Protein AF-A0A1I6GNS8-F1 (afdb_monomer_lite)

pLDDT: mean 83.58, std 14.85, range [45.38, 96.69]

Sequence (91 aa):
MLKTTEQRATASMHPLAAMWERYSRRQQFRRMARHLLREKDDTLSDLGYDRHDLEGALRLPISTDAMQYIEMQRSKHAEEARRQRRRATTG

Radius of gyration: 20.48 Å; chains: 1; bounding box: 55×46×47 Å

Organism: NCBI:txid375760

Structure (mmCIF, N/CA/C/O backbone):
data_AF-A0A1I6GNS8-F1
#
_entry.id   AF-A0A1I6GNS8-F1
#
loop_
_atom_site.group_PDB
_atom_site.id
_atom_site.type_symbol
_atom_site.label_atom_id
_atom_site.label_alt_id
_atom_site.label_comp_id
_atom_site.label_asym_id
_atom_site.label_entity_id
_atom_site.label_seq_id
_atom_site.pdbx_PDB_ins_code
_atom_site.Cartn_x
_atom_site.Cartn_y
_atom_site.Cartn_z
_atom_site.occupancy
_atom_site.B_iso_or_equiv
_atom_site.auth_seq_id
_atom_site.auth_comp_id
_atom_site.auth_asym_id
_atom_site.auth_atom_id
_atom_site.pdbx_PDB_model_num
ATOM 1 N N . MET A 1 1 ? 23.734 36.323 -31.901 1.00 48.59 1 MET A N 1
ATOM 2 C CA . MET A 1 1 ? 22.615 35.358 -31.866 1.00 48.59 1 MET A CA 1
ATOM 3 C C . MET A 1 1 ? 23.100 34.025 -32.412 1.00 48.59 1 MET A C 1
ATOM 5 O O . MET A 1 1 ? 23.224 33.907 -33.620 1.00 48.59 1 MET A O 1
ATOM 9 N N . LEU A 1 2 ? 23.423 33.047 -31.560 1.00 46.09 2 LEU A N 1
ATOM 10 C CA . LEU A 1 2 ? 23.718 31.682 -32.008 1.00 46.09 2 LEU A CA 1
ATOM 11 C C . LEU A 1 2 ? 23.199 30.655 -30.989 1.00 46.09 2 LEU A C 1
ATOM 13 O O . LEU A 1 2 ? 23.806 30.414 -29.956 1.00 46.09 2 LEU A O 1
ATOM 17 N N . LYS A 1 3 ? 22.049 30.086 -31.366 1.00 47.97 3 LYS A N 1
ATOM 18 C CA . LYS A 1 3 ? 21.633 28.684 -31.221 1.00 47.97 3 LYS A CA 1
ATOM 19 C C . LYS A 1 3 ? 21.496 28.125 -29.797 1.00 47.97 3 LYS A C 1
ATOM 21 O O . LYS A 1 3 ? 22.321 27.373 -29.297 1.00 47.97 3 LYS A O 1
ATOM 26 N N . THR A 1 4 ? 20.325 28.418 -29.234 1.00 55.62 4 THR A N 1
ATOM 27 C CA . THR A 1 4 ? 19.583 27.598 -28.268 1.00 55.62 4 THR A CA 1
ATOM 28 C C . THR A 1 4 ? 19.332 26.203 -28.844 1.00 55.62 4 THR A C 1
ATOM 30 O O . THR A 1 4 ? 18.339 25.989 -29.529 1.00 55.62 4 THR A O 1
ATOM 33 N N . THR A 1 5 ? 20.208 25.243 -28.581 1.00 59.88 5 THR A N 1
ATOM 34 C CA . THR A 1 5 ? 19.931 23.831 -28.873 1.00 59.88 5 THR A CA 1
ATOM 35 C C . THR A 1 5 ? 20.799 22.961 -27.990 1.00 59.88 5 THR A C 1
ATOM 37 O O . THR A 1 5 ? 21.813 22.521 -28.490 1.00 59.88 5 THR A O 1
ATOM 40 N N . GLU A 1 6 ? 20.410 22.723 -26.731 1.00 49.62 6 GLU A N 1
ATOM 41 C CA . GLU A 1 6 ? 20.661 21.451 -26.006 1.00 49.62 6 GLU A CA 1
ATOM 42 C C . GLU A 1 6 ? 19.597 21.190 -24.909 1.00 49.62 6 GLU A C 1
ATOM 44 O O . GLU A 1 6 ? 19.820 20.474 -23.941 1.00 49.62 6 GLU A O 1
ATOM 49 N N . GLN A 1 7 ? 18.381 21.733 -25.052 1.00 51.44 7 GLN A N 1
ATOM 50 C CA . GLN A 1 7 ? 17.232 21.338 -24.226 1.00 51.44 7 GLN A CA 1
ATOM 51 C C . GLN A 1 7 ? 16.376 20.305 -24.965 1.00 51.44 7 GLN A C 1
ATOM 53 O O . GLN A 1 7 ? 15.301 20.639 -25.458 1.00 51.44 7 GLN A O 1
ATOM 58 N N . ARG A 1 8 ? 16.837 19.049 -25.075 1.00 45.38 8 ARG A N 1
ATOM 59 C CA . ARG A 1 8 ? 15.928 17.903 -25.318 1.00 45.38 8 ARG A CA 1
ATOM 60 C C . ARG A 1 8 ? 16.544 16.515 -25.093 1.00 45.38 8 ARG A C 1
ATOM 62 O O . ARG A 1 8 ? 16.231 15.580 -25.817 1.00 45.38 8 ARG A O 1
ATOM 69 N N . ALA A 1 9 ? 17.382 16.344 -24.075 1.00 48.97 9 ALA A N 1
ATOM 70 C CA . ALA A 1 9 ? 17.947 15.034 -23.726 1.00 48.97 9 ALA A CA 1
ATOM 71 C C . ALA A 1 9 ? 17.184 14.310 -22.593 1.00 48.97 9 ALA A C 1
ATOM 73 O O . ALA A 1 9 ? 17.805 13.680 -21.745 1.00 48.97 9 ALA A O 1
ATOM 74 N N . THR A 1 10 ? 15.849 14.402 -22.522 1.00 50.22 10 THR A N 1
ATOM 75 C CA . THR A 1 10 ? 15.077 13.748 -21.434 1.00 50.22 10 THR A CA 1
ATOM 76 C C . THR A 1 10 ? 13.826 12.984 -21.875 1.00 50.22 10 THR A C 1
ATOM 78 O O . THR A 1 10 ? 13.106 12.461 -21.030 1.00 50.22 10 THR A O 1
ATOM 81 N N . ALA A 1 11 ? 13.554 12.850 -23.176 1.00 52.75 11 ALA A N 1
ATOM 82 C CA . ALA A 1 11 ? 12.308 12.243 -23.668 1.00 52.75 11 ALA A CA 1
ATOM 83 C C . ALA A 1 11 ? 12.456 10.794 -24.171 1.00 52.75 11 ALA A C 1
ATOM 85 O O . ALA A 1 11 ? 11.692 10.345 -25.020 1.00 52.75 11 ALA A O 1
ATOM 86 N N . SER A 1 12 ? 13.426 10.048 -23.651 1.00 55.19 12 SER A N 1
ATOM 87 C CA . SER A 1 12 ? 13.570 8.616 -23.923 1.00 55.19 12 SER A CA 1
ATOM 88 C C . SER A 1 12 ? 14.066 7.892 -22.674 1.00 55.19 12 SER A C 1
ATOM 90 O O . SER A 1 12 ? 15.124 7.269 -22.663 1.00 55.19 12 SER A O 1
ATOM 92 N N . MET A 1 13 ? 13.278 7.952 -21.592 1.00 58.47 13 MET A N 1
ATOM 93 C CA . MET A 1 13 ? 13.365 6.918 -20.557 1.00 58.47 13 MET A CA 1
ATOM 94 C C . MET A 1 13 ? 13.198 5.568 -21.258 1.00 58.47 13 MET A C 1
ATOM 96 O O . MET A 1 13 ? 12.125 5.244 -21.765 1.00 58.47 13 MET A O 1
ATOM 100 N N . HIS A 1 14 ? 14.302 4.828 -21.351 1.00 68.50 14 HIS A N 1
ATOM 101 C CA . HIS A 1 14 ? 14.385 3.546 -22.034 1.00 68.50 14 HIS A CA 1
ATOM 102 C C . HIS A 1 14 ? 13.217 2.654 -21.567 1.00 68.50 14 HIS A C 1
ATOM 104 O O . HIS A 1 14 ? 13.028 2.522 -20.354 1.00 68.50 14 HIS A O 1
ATOM 110 N N . PRO A 1 15 ? 12.450 2.005 -22.461 1.00 74.44 15 PRO A N 1
ATOM 111 C CA . PRO A 1 15 ? 11.338 1.128 -22.074 1.00 74.44 15 PRO A CA 1
ATOM 112 C C . PRO A 1 15 ? 11.731 0.077 -21.018 1.00 74.44 15 PRO A C 1
ATOM 11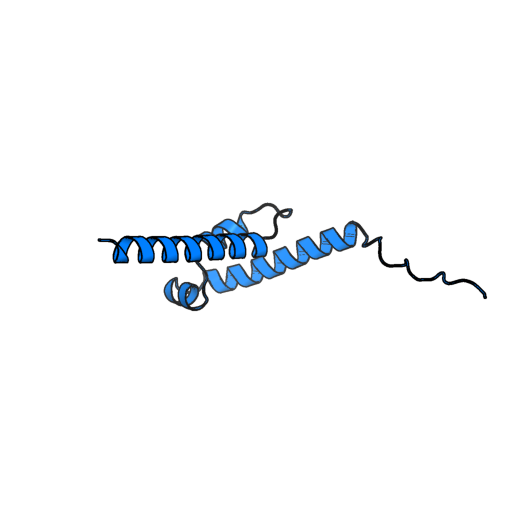4 O O . PRO A 1 15 ? 10.945 -0.269 -20.137 1.00 74.44 15 PRO A O 1
ATOM 117 N N . LEU A 1 16 ? 12.993 -0.366 -21.057 1.00 80.56 16 LEU A N 1
ATOM 118 C C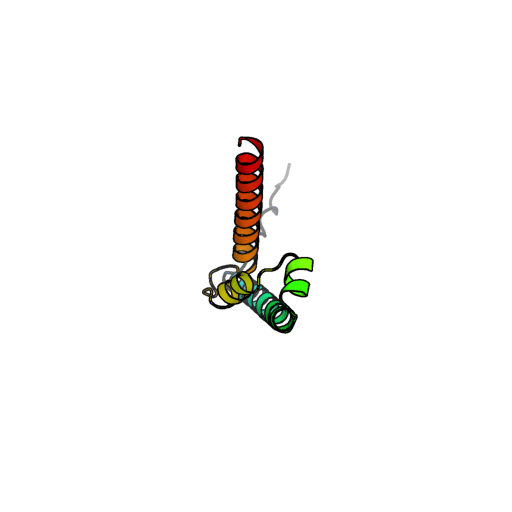A . LEU A 1 16 ? 13.598 -1.260 -20.068 1.00 80.56 16 LEU A CA 1
ATOM 119 C C . LEU A 1 16 ? 13.738 -0.622 -18.677 1.00 80.56 16 LEU A C 1
ATOM 121 O O . LEU A 1 16 ? 13.467 -1.286 -17.681 1.00 80.56 16 LEU A O 1
ATOM 125 N N . ALA A 1 17 ? 14.110 0.658 -18.594 1.00 84.38 17 ALA A N 1
ATOM 126 C CA . ALA A 1 17 ? 14.219 1.380 -17.329 1.00 84.38 17 ALA A CA 1
ATOM 127 C C . ALA A 1 17 ? 12.845 1.523 -16.658 1.00 84.38 17 ALA A C 1
ATOM 129 O O . ALA A 1 17 ? 12.712 1.229 -15.474 1.00 84.38 17 ALA A O 1
ATOM 130 N N . ALA A 1 18 ? 11.804 1.868 -17.424 1.00 83.94 18 ALA A N 1
ATOM 131 C CA . ALA A 1 18 ? 10.433 1.949 -16.914 1.00 83.94 18 ALA A CA 1
ATOM 132 C C . ALA A 1 18 ? 9.902 0.583 -16.431 1.00 83.94 18 ALA A C 1
ATOM 134 O O . ALA A 1 18 ? 9.209 0.492 -15.416 1.00 83.94 18 ALA A O 1
ATOM 135 N N . MET A 1 19 ? 10.251 -0.501 -17.130 1.00 83.50 19 MET A N 1
ATOM 136 C CA . MET A 1 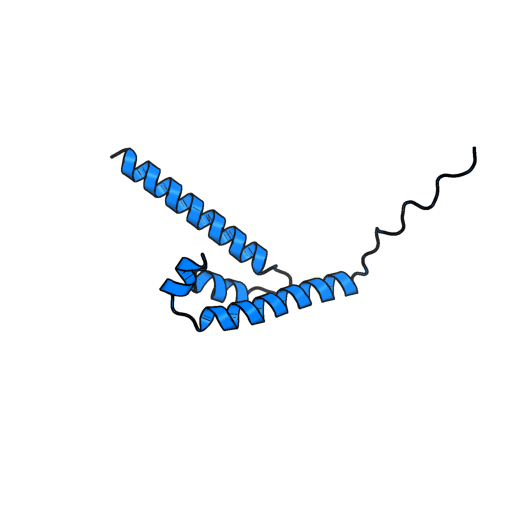19 ? 9.932 -1.866 -16.703 1.00 83.50 19 MET A CA 1
ATOM 137 C C . MET A 1 19 ? 10.647 -2.238 -15.396 1.00 83.50 19 MET A C 1
ATOM 139 O O . MET A 1 19 ? 10.010 -2.765 -14.481 1.00 83.50 19 MET A O 1
ATOM 143 N N . TRP A 1 20 ? 11.945 -1.940 -15.282 1.00 87.62 20 TRP A N 1
ATOM 144 C CA . TRP A 1 20 ? 12.727 -2.181 -14.063 1.00 87.62 20 TRP A CA 1
ATOM 145 C C . TRP A 1 20 ? 12.219 -1.375 -12.882 1.00 87.62 20 TRP A C 1
ATOM 147 O O . TRP A 1 20 ? 12.133 -1.892 -11.772 1.00 87.62 20 TRP A O 1
ATOM 157 N N . GLU A 1 21 ? 11.821 -0.134 -13.119 1.00 87.56 21 GLU A N 1
ATOM 158 C CA . GLU A 1 21 ? 11.258 0.731 -12.098 1.00 87.56 21 GLU A CA 1
ATOM 159 C C . GLU A 1 21 ? 9.917 0.187 -11.574 1.00 87.56 21 GLU A C 1
ATOM 161 O O . GLU A 1 21 ? 9.728 0.063 -10.363 1.00 87.56 21 GLU A O 1
ATOM 166 N N . ARG A 1 22 ? 9.013 -0.237 -12.473 1.00 86.94 22 ARG A N 1
ATOM 167 C CA . ARG A 1 22 ? 7.753 -0.911 -12.105 1.00 86.94 22 ARG A CA 1
ATOM 168 C C . ARG A 1 22 ? 8.004 -2.186 -11.305 1.00 86.94 22 ARG A C 1
ATOM 170 O O . ARG A 1 22 ? 7.361 -2.413 -10.281 1.00 86.94 22 ARG A O 1
ATOM 177 N N . TYR A 1 23 ? 8.962 -3.001 -11.742 1.00 87.56 23 TYR A N 1
ATOM 178 C CA . TYR A 1 23 ? 9.339 -4.215 -11.028 1.00 87.56 23 TYR A CA 1
ATOM 179 C C . TYR A 1 23 ? 9.919 -3.903 -9.643 1.00 87.56 23 TYR A C 1
ATOM 181 O O . TYR A 1 23 ? 9.515 -4.520 -8.659 1.00 87.56 23 TYR A O 1
ATOM 189 N N . SER A 1 24 ? 10.810 -2.914 -9.544 1.00 90.38 24 SER A N 1
ATOM 190 C CA . SER A 1 24 ? 11.418 -2.468 -8.288 1.00 90.38 24 SER A CA 1
ATOM 191 C C . SER A 1 24 ? 10.360 -1.991 -7.294 1.00 90.38 24 SER A C 1
ATOM 193 O O . SER A 1 24 ? 10.288 -2.529 -6.188 1.00 90.38 24 SER A O 1
ATOM 195 N N . ARG A 1 25 ? 9.457 -1.089 -7.713 1.00 89.69 25 ARG A N 1
ATOM 196 C CA . ARG A 1 25 ? 8.305 -0.651 -6.905 1.00 89.69 25 ARG A CA 1
ATOM 197 C C . ARG A 1 25 ? 7.479 -1.837 -6.421 1.00 89.69 25 ARG A C 1
ATOM 199 O O . ARG A 1 25 ? 7.151 -1.933 -5.239 1.00 89.69 25 ARG A O 1
ATOM 206 N N . ARG A 1 26 ? 7.201 -2.799 -7.306 1.00 92.88 26 ARG A N 1
ATOM 207 C CA . ARG A 1 26 ? 6.442 -3.997 -6.936 1.00 92.88 26 ARG A CA 1
ATOM 208 C C . ARG A 1 26 ? 7.176 -4.861 -5.912 1.00 92.88 26 ARG A C 1
ATOM 210 O O . ARG A 1 26 ? 6.539 -5.396 -5.007 1.00 92.88 26 ARG A O 1
ATOM 217 N N . GLN A 1 27 ? 8.493 -5.017 -6.025 1.00 93.50 27 GLN A N 1
ATOM 218 C CA . GLN A 1 27 ? 9.276 -5.780 -5.050 1.00 93.50 27 GLN A 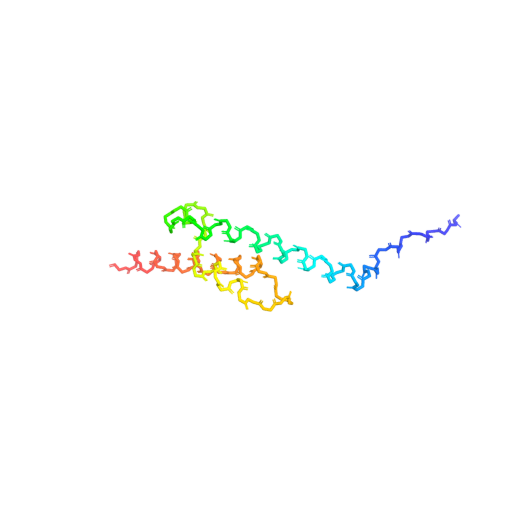CA 1
ATOM 219 C C . GLN A 1 27 ? 9.380 -5.063 -3.703 1.00 93.50 27 GLN A C 1
ATOM 221 O O . GLN A 1 27 ? 9.282 -5.720 -2.666 1.00 93.50 27 GLN A O 1
ATOM 226 N N . GLN A 1 28 ? 9.513 -3.736 -3.703 1.00 93.19 28 GLN A N 1
ATOM 227 C CA . GLN A 1 28 ? 9.463 -2.923 -2.487 1.00 93.19 28 GLN A CA 1
ATOM 228 C C . GLN A 1 28 ? 8.112 -3.084 -1.785 1.00 93.19 28 GLN A C 1
ATOM 230 O O . GLN A 1 28 ? 8.080 -3.451 -0.610 1.00 93.19 28 GLN A O 1
ATOM 235 N N . PHE A 1 29 ? 7.007 -2.956 -2.528 1.00 94.06 29 PHE A N 1
ATOM 236 C CA . PHE A 1 29 ? 5.665 -3.203 -2.004 1.00 94.06 29 PHE A CA 1
ATOM 237 C C . PHE A 1 29 ? 5.532 -4.614 -1.424 1.00 94.06 29 PHE A C 1
ATOM 239 O O . PHE A 1 29 ? 5.084 -4.782 -0.297 1.00 94.06 29 PHE A O 1
ATOM 246 N N . ARG A 1 30 ? 5.976 -5.649 -2.153 1.00 94.50 30 ARG A N 1
ATOM 247 C CA . ARG A 1 30 ? 5.910 -7.042 -1.677 1.00 94.50 30 ARG A CA 1
ATOM 248 C C . ARG A 1 30 ? 6.680 -7.256 -0.381 1.00 94.50 30 ARG A C 1
ATOM 250 O O . ARG A 1 30 ? 6.235 -8.039 0.452 1.00 94.50 30 ARG A O 1
ATOM 257 N N . ARG A 1 31 ? 7.846 -6.627 -0.224 1.00 95.56 31 ARG A N 1
ATOM 258 C CA . ARG A 1 31 ? 8.622 -6.703 1.020 1.00 95.56 31 ARG A CA 1
ATOM 259 C C . ARG A 1 31 ? 7.857 -6.034 2.155 1.00 95.56 31 ARG A C 1
ATOM 261 O O . ARG A 1 31 ? 7.605 -6.689 3.158 1.00 95.56 31 ARG A O 1
ATOM 268 N N . MET A 1 32 ? 7.417 -4.795 1.952 1.00 95.44 32 MET A N 1
ATOM 269 C CA . MET A 1 32 ? 6.634 -4.039 2.931 1.00 95.44 32 MET A CA 1
ATOM 270 C C . MET A 1 32 ? 5.367 -4.793 3.358 1.00 95.44 32 MET A C 1
ATOM 272 O O . MET A 1 32 ? 5.183 -5.057 4.541 1.00 95.44 32 MET A O 1
ATOM 276 N N . ALA A 1 33 ? 4.538 -5.221 2.404 1.00 94.56 33 ALA A N 1
ATOM 277 C CA . ALA A 1 33 ? 3.291 -5.930 2.672 1.00 94.56 33 ALA A CA 1
ATOM 278 C C . ALA A 1 33 ? 3.520 -7.245 3.429 1.00 94.56 33 ALA A C 1
ATOM 280 O O . ALA A 1 33 ? 2.758 -7.570 4.327 1.00 94.56 33 ALA A O 1
ATOM 281 N N . ARG A 1 34 ? 4.594 -7.992 3.136 1.00 95.12 34 ARG A N 1
ATOM 282 C CA . ARG A 1 34 ? 4.931 -9.208 3.899 1.00 95.12 34 ARG A CA 1
ATOM 283 C C . ARG A 1 34 ? 5.293 -8.927 5.352 1.00 95.12 34 ARG A C 1
ATOM 285 O O . ARG A 1 34 ? 5.018 -9.776 6.192 1.00 95.12 34 ARG A O 1
ATOM 292 N N . HIS A 1 35 ? 5.946 -7.800 5.632 1.00 95.69 35 HIS A N 1
ATOM 293 C CA . HIS A 1 35 ? 6.224 -7.394 7.006 1.00 95.69 35 HIS A CA 1
ATOM 294 C C . HIS A 1 35 ? 4.931 -6.980 7.707 1.00 95.69 35 HIS A C 1
ATOM 296 O O . HIS A 1 35 ? 4.632 -7.518 8.763 1.00 95.69 35 HIS A O 1
ATOM 302 N N . LEU A 1 36 ? 4.124 -6.134 7.064 1.00 95.06 36 LEU A N 1
ATOM 303 C CA . LEU A 1 36 ? 2.846 -5.672 7.606 1.00 95.06 36 LEU A CA 1
ATOM 304 C C . LEU A 1 36 ? 1.873 -6.826 7.884 1.00 95.06 36 LEU A C 1
ATOM 306 O O . LEU A 1 36 ? 1.304 -6.897 8.961 1.00 95.06 36 LEU A O 1
ATOM 310 N N . LEU A 1 37 ? 1.727 -7.788 6.970 1.00 95.62 37 LEU A N 1
ATOM 311 C CA . LEU A 1 37 ? 0.783 -8.905 7.127 1.00 95.62 37 LEU A CA 1
ATOM 312 C C . LEU A 1 37 ? 1.107 -9.858 8.291 1.00 95.62 37 LEU A C 1
ATOM 314 O O . LEU A 1 37 ? 0.281 -10.717 8.610 1.00 95.62 37 LEU A O 1
ATOM 318 N N . ARG A 1 38 ? 2.284 -9.736 8.917 1.00 96.00 38 ARG A N 1
ATOM 319 C CA . ARG A 1 38 ? 2.623 -10.456 10.156 1.00 96.00 38 ARG A CA 1
ATOM 320 C C . ARG A 1 38 ? 2.062 -9.781 11.401 1.00 96.00 38 ARG A C 1
ATOM 322 O O . ARG A 1 38 ? 1.900 -10.452 12.415 1.00 96.00 38 ARG A O 1
ATOM 329 N N . GLU A 1 39 ? 1.793 -8.487 11.318 1.00 96.69 39 GLU A N 1
ATOM 330 C CA . GLU A 1 39 ? 1.214 -7.722 12.410 1.00 96.69 39 GLU A CA 1
ATOM 331 C C . GLU A 1 39 ? -0.275 -8.046 12.570 1.00 96.69 39 GLU A C 1
ATOM 333 O O . GLU A 1 39 ? -0.912 -8.633 11.687 1.00 96.69 39 GLU A O 1
ATOM 338 N N . LYS A 1 40 ? -0.828 -7.678 13.728 1.00 95.44 40 LYS A N 1
ATOM 339 C CA . LYS A 1 40 ? -2.262 -7.798 14.016 1.00 95.44 40 LYS A CA 1
ATOM 340 C C . LYS A 1 40 ? -3.055 -6.716 13.286 1.00 95.44 40 LYS A C 1
ATOM 342 O O . LYS A 1 40 ? -2.516 -5.667 12.943 1.00 95.44 40 LYS A O 1
ATOM 347 N N . ASP A 1 41 ? -4.349 -6.956 13.109 1.00 93.62 41 ASP A N 1
ATOM 348 C CA . ASP A 1 41 ? -5.231 -6.037 12.380 1.00 93.62 41 ASP A CA 1
ATOM 349 C C . ASP A 1 41 ? -5.372 -4.674 13.071 1.00 93.62 41 ASP A C 1
ATOM 351 O O . ASP A 1 41 ? -5.426 -3.656 12.385 1.00 93.62 41 ASP A O 1
ATOM 355 N N . ASP A 1 42 ? -5.315 -4.632 14.405 1.00 95.12 42 ASP A N 1
ATOM 356 C CA . ASP A 1 42 ? -5.286 -3.376 15.168 1.00 95.12 42 ASP A CA 1
ATOM 357 C C . ASP A 1 42 ? -4.038 -2.551 14.817 1.00 95.12 42 ASP A C 1
ATOM 359 O O . ASP A 1 42 ? -4.130 -1.378 14.467 1.00 95.12 42 ASP A O 1
ATOM 363 N N . THR A 1 43 ? -2.865 -3.194 14.797 1.00 95.06 43 THR A N 1
ATOM 364 C CA . THR A 1 43 ? -1.594 -2.555 14.424 1.00 95.06 43 THR A CA 1
ATOM 365 C C . THR A 1 43 ? -1.597 -2.090 12.968 1.00 95.06 43 THR A C 1
ATOM 367 O O . THR A 1 43 ? -1.081 -1.020 12.655 1.00 95.06 43 THR A O 1
ATOM 370 N N . LEU A 1 44 ? -2.186 -2.872 12.059 1.00 93.94 44 LEU A N 1
ATOM 371 C CA . LEU A 1 44 ? -2.371 -2.454 10.668 1.00 93.94 44 LEU A CA 1
ATOM 372 C C . LEU A 1 44 ? -3.269 -1.217 10.574 1.00 93.94 44 LEU A C 1
ATOM 374 O O . LEU A 1 44 ? -2.915 -0.264 9.876 1.00 93.94 44 LEU A O 1
ATOM 378 N N . SER A 1 45 ? -4.379 -1.214 11.310 1.00 91.50 45 SER A N 1
ATOM 379 C CA . SER A 1 45 ? -5.349 -0.117 11.331 1.00 91.50 45 SER A CA 1
ATOM 380 C C . SER A 1 45 ? -4.739 1.172 11.878 1.00 91.50 45 SER A C 1
ATOM 382 O O . SER A 1 45 ? -4.940 2.230 11.282 1.00 91.50 45 SER A O 1
ATOM 384 N N . ASP A 1 46 ? -3.918 1.087 12.929 1.00 93.25 46 ASP A N 1
ATOM 385 C CA . ASP A 1 46 ? -3.164 2.226 13.474 1.00 93.25 46 ASP A CA 1
ATOM 386 C C . ASP A 1 46 ? -2.209 2.837 12.433 1.00 93.25 46 ASP A C 1
ATOM 388 O O . ASP A 1 46 ? -2.024 4.053 12.368 1.00 93.25 46 ASP A O 1
ATOM 392 N N . LEU A 1 47 ? -1.636 2.001 11.562 1.00 90.75 47 LEU A N 1
ATOM 393 C CA . LEU A 1 47 ? -0.798 2.420 10.433 1.00 90.75 47 LEU A CA 1
ATOM 394 C C . LEU A 1 47 ? -1.616 2.854 9.198 1.00 90.75 47 LEU A C 1
ATOM 396 O O . LEU A 1 47 ? -1.048 3.201 8.154 1.00 90.75 47 LEU A O 1
ATOM 400 N N . GLY A 1 48 ? -2.946 2.831 9.290 1.00 90.19 48 GLY A N 1
ATOM 401 C CA . GLY A 1 48 ? -3.866 3.165 8.206 1.00 90.19 48 GLY A CA 1
ATOM 402 C C . GLY A 1 48 ? -3.874 2.138 7.072 1.00 90.19 48 GLY A C 1
ATOM 403 O O . GLY A 1 48 ? -4.074 2.507 5.909 1.00 90.19 48 GLY A O 1
ATOM 404 N N . TYR A 1 49 ? -3.576 0.874 7.363 1.00 92.06 49 TYR A N 1
ATOM 405 C CA . TYR A 1 49 ? -3.673 -0.234 6.418 1.00 92.06 49 TYR A CA 1
ATOM 406 C C . TYR A 1 49 ? -4.805 -1.177 6.802 1.00 92.06 49 TYR A C 1
ATOM 408 O O . TYR A 1 49 ? -4.999 -1.494 7.969 1.00 92.06 49 TYR A O 1
ATOM 416 N N . ASP A 1 50 ? -5.491 -1.684 5.786 1.00 93.12 50 ASP A N 1
ATOM 417 C CA . ASP A 1 50 ? -6.408 -2.805 5.916 1.00 93.12 50 ASP A CA 1
ATOM 418 C C . ASP A 1 50 ? -5.737 -4.086 5.383 1.00 93.12 50 ASP A C 1
ATOM 420 O O . ASP A 1 50 ? -5.013 -4.064 4.376 1.00 93.12 50 ASP A O 1
ATOM 424 N N . ARG A 1 51 ? -5.944 -5.218 6.069 1.00 95.00 51 ARG A N 1
ATOM 425 C CA . ARG A 1 51 ? -5.342 -6.502 5.670 1.00 95.00 51 ARG A CA 1
ATOM 426 C C . ARG A 1 51 ? -5.829 -6.937 4.290 1.00 95.00 51 ARG A C 1
ATOM 428 O O . ARG A 1 51 ? -5.028 -7.411 3.484 1.00 95.00 51 ARG A O 1
ATOM 435 N N . HIS A 1 52 ? -7.121 -6.792 4.018 1.00 94.06 52 HIS A N 1
ATOM 436 C CA . HIS A 1 52 ? -7.735 -7.238 2.770 1.00 94.06 52 HIS A CA 1
ATOM 437 C C . HIS A 1 52 ? -7.244 -6.381 1.602 1.00 94.06 52 HIS A C 1
ATOM 439 O O . HIS A 1 52 ? -6.960 -6.914 0.527 1.00 94.06 52 HIS A O 1
ATOM 445 N N . ASP A 1 53 ? -7.039 -5.084 1.826 1.00 94.44 53 ASP A N 1
ATOM 446 C CA . ASP A 1 53 ? -6.416 -4.193 0.849 1.00 94.44 53 ASP A CA 1
ATOM 447 C C . ASP A 1 53 ? -4.979 -4.606 0.517 1.00 94.44 53 ASP A C 1
ATOM 449 O O . ASP A 1 53 ? -4.614 -4.685 -0.661 1.00 94.44 53 ASP A O 1
ATOM 453 N N . LEU A 1 54 ? -4.162 -4.918 1.530 1.00 94.38 54 LEU A N 1
ATOM 454 C CA . LEU A 1 54 ? -2.786 -5.391 1.339 1.00 94.38 54 LEU A CA 1
ATOM 455 C C . LEU A 1 54 ? -2.738 -6.723 0.575 1.00 94.38 54 LEU A C 1
ATOM 457 O O . LEU A 1 54 ? -1.942 -6.882 -0.356 1.00 94.38 54 LEU A O 1
ATOM 461 N N . GLU A 1 55 ? -3.596 -7.677 0.932 1.00 95.38 55 GLU A N 1
ATOM 462 C CA . GLU A 1 55 ? -3.705 -8.962 0.237 1.00 95.38 55 GLU A CA 1
ATOM 463 C C . GLU A 1 55 ? -4.216 -8.803 -1.200 1.00 95.38 55 GLU A C 1
ATOM 465 O O . GLU A 1 55 ? -3.681 -9.428 -2.122 1.00 95.38 55 GLU A O 1
ATOM 470 N N . GLY A 1 56 ? -5.203 -7.931 -1.416 1.00 93.38 56 GLY A N 1
ATOM 471 C CA . GLY A 1 56 ? -5.720 -7.583 -2.737 1.00 93.38 56 GLY A CA 1
ATOM 472 C C . GLY A 1 56 ? -4.635 -6.972 -3.621 1.00 93.38 56 GLY A C 1
ATOM 473 O O . GLY A 1 56 ? -4.415 -7.425 -4.746 1.00 93.38 56 GLY A O 1
ATOM 474 N N . ALA A 1 57 ? -3.870 -6.025 -3.079 1.00 94.50 57 ALA A N 1
ATOM 475 C CA . ALA A 1 57 ? -2.758 -5.382 -3.767 1.00 94.50 57 ALA A CA 1
ATOM 476 C C . ALA A 1 57 ? -1.638 -6.371 -4.149 1.00 94.50 57 ALA A C 1
ATOM 478 O O . ALA A 1 57 ? -1.017 -6.249 -5.210 1.00 94.50 57 ALA A O 1
ATOM 479 N N . LEU A 1 58 ? -1.392 -7.402 -3.331 1.00 93.94 58 LEU A N 1
ATOM 480 C CA . LEU A 1 58 ? -0.415 -8.451 -3.644 1.00 93.94 58 LEU A CA 1
ATOM 481 C C . LEU A 1 58 ? -0.825 -9.325 -4.834 1.00 93.94 58 LEU A C 1
ATOM 483 O O . LEU A 1 58 ? 0.065 -9.816 -5.538 1.00 93.94 58 LEU A O 1
ATOM 487 N N . ARG A 1 59 ? -2.130 -9.487 -5.081 1.00 93.12 59 ARG A N 1
ATOM 488 C CA . ARG A 1 59 ? -2.689 -10.302 -6.176 1.00 93.12 59 ARG A CA 1
ATOM 489 C C . ARG A 1 59 ? -2.751 -9.569 -7.519 1.00 93.12 59 ARG A C 1
ATOM 491 O O . ARG A 1 59 ? -3.015 -10.201 -8.537 1.00 93.12 59 ARG A O 1
ATOM 498 N N . LEU A 1 60 ? -2.477 -8.265 -7.551 1.00 90.12 60 LEU A N 1
ATOM 499 C CA . LEU A 1 60 ? -2.554 -7.472 -8.778 1.00 90.12 60 LEU A CA 1
ATOM 500 C C . LEU A 1 60 ? -1.529 -7.911 -9.842 1.00 90.12 60 LEU A C 1
ATOM 502 O O . LEU A 1 60 ? -0.426 -8.342 -9.498 1.00 90.12 60 LEU A O 1
ATOM 506 N N . PRO A 1 61 ? -1.800 -7.722 -11.141 1.00 87.56 61 PRO A N 1
ATOM 507 C CA . PRO A 1 61 ? -0.790 -7.880 -12.189 1.00 87.56 61 PRO A CA 1
ATOM 508 C C . PRO A 1 61 ? 0.416 -6.946 -11.981 1.00 87.56 61 PRO A C 1
ATOM 510 O O . PRO A 1 61 ? 0.292 -5.896 -11.356 1.00 87.56 61 PRO A O 1
ATOM 513 N N . ILE A 1 62 ? 1.594 -7.290 -12.520 1.00 80.38 62 ILE A N 1
ATOM 514 C CA . ILE A 1 62 ? 2.810 -6.441 -12.435 1.00 80.38 62 ILE A CA 1
ATOM 515 C C .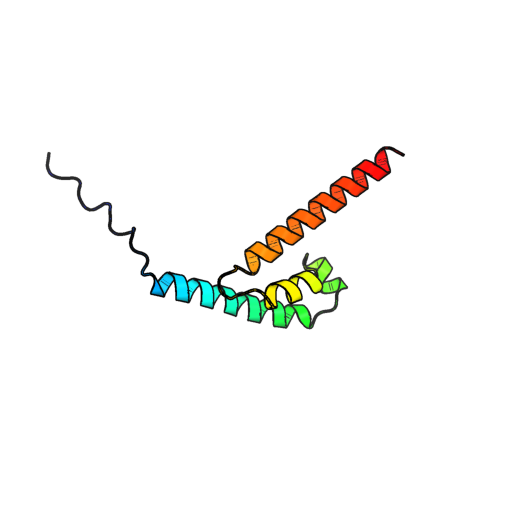 ILE A 1 62 ? 2.599 -5.070 -13.101 1.00 80.38 62 ILE A C 1
ATOM 517 O O . ILE A 1 62 ? 3.233 -4.090 -12.715 1.00 80.38 62 ILE A O 1
ATOM 521 N N . SER A 1 63 ? 1.705 -4.993 -14.088 1.00 81.56 63 SER A N 1
ATOM 522 C CA . SER A 1 63 ? 1.351 -3.752 -14.779 1.00 81.56 63 SER A CA 1
ATOM 523 C C . SER A 1 63 ? 0.599 -2.753 -13.901 1.00 81.56 63 SER A C 1
ATOM 525 O O . SER A 1 63 ? 0.565 -1.573 -14.241 1.00 81.56 63 SER A O 1
ATOM 527 N N . THR A 1 64 ? -0.001 -3.207 -12.800 1.00 85.50 64 THR A N 1
ATOM 528 C CA . THR A 1 64 ? -0.768 -2.363 -11.885 1.00 85.50 64 THR A CA 1
ATOM 529 C C . THR A 1 64 ? 0.103 -1.968 -10.701 1.00 85.50 64 THR A C 1
ATOM 531 O O . THR A 1 64 ? 0.707 -2.821 -10.043 1.00 85.50 64 THR A O 1
ATOM 534 N N . ASP A 1 65 ? 0.161 -0.667 -10.420 1.00 87.50 65 ASP A N 1
ATOM 535 C CA . ASP A 1 65 ? 0.869 -0.162 -9.252 1.00 87.50 65 ASP A CA 1
ATOM 536 C C . ASP A 1 65 ? 0.074 -0.490 -7.980 1.00 87.50 65 ASP A C 1
ATOM 538 O O . ASP A 1 65 ? -1.052 -0.030 -7.778 1.00 87.50 65 ASP A O 1
ATOM 542 N N . ALA A 1 66 ? 0.668 -1.324 -7.128 1.00 89.94 66 ALA A N 1
ATOM 543 C CA . ALA A 1 66 ? 0.058 -1.754 -5.881 1.00 89.94 66 ALA A CA 1
ATOM 544 C C . ALA A 1 66 ? -0.119 -0.594 -4.889 1.00 89.94 66 ALA A C 1
ATOM 546 O O . ALA A 1 66 ? -1.092 -0.595 -4.142 1.00 89.94 66 ALA A O 1
ATOM 547 N N . MET A 1 67 ? 0.760 0.415 -4.909 1.00 88.94 67 MET A N 1
ATOM 548 C CA . MET A 1 67 ? 0.621 1.588 -4.042 1.00 88.94 67 MET A CA 1
ATOM 549 C C . MET A 1 67 ? -0.560 2.455 -4.470 1.00 88.94 67 MET A C 1
ATOM 551 O O . MET A 1 67 ? -1.370 2.826 -3.625 1.00 88.94 67 MET A O 1
ATOM 555 N N . GLN A 1 68 ? -0.732 2.683 -5.777 1.00 90.44 68 GLN A N 1
ATOM 556 C CA . GLN A 1 68 ? -1.900 3.415 -6.286 1.00 90.44 68 GLN A CA 1
ATOM 557 C C . GLN A 1 68 ? -3.214 2.704 -5.942 1.00 90.44 68 GLN A C 1
ATOM 559 O O . GLN A 1 68 ? -4.211 3.350 -5.623 1.00 90.44 68 GLN A O 1
ATOM 564 N N . TYR A 1 69 ? -3.225 1.368 -5.972 1.00 91.62 69 TYR A N 1
ATOM 565 C CA . TYR A 1 69 ? -4.387 0.601 -5.529 1.00 91.62 69 TYR A CA 1
ATOM 566 C C . TYR A 1 69 ? -4.709 0.856 -4.049 1.00 91.62 69 TYR A C 1
ATOM 568 O O . TYR A 1 69 ? -5.863 1.133 -3.727 1.00 91.62 69 TYR A O 1
ATOM 576 N N . ILE A 1 70 ? -3.709 0.816 -3.162 1.00 92.25 70 ILE A N 1
ATOM 577 C CA . ILE A 1 70 ? -3.903 1.094 -1.729 1.00 92.25 70 ILE A CA 1
ATOM 578 C C . ILE A 1 70 ? -4.420 2.521 -1.506 1.00 92.25 70 ILE A C 1
ATOM 580 O O . ILE A 1 70 ? -5.354 2.732 -0.737 1.00 92.25 70 ILE A O 1
ATOM 584 N N . GLU A 1 71 ? -3.860 3.509 -2.201 1.00 90.94 71 GLU A N 1
ATOM 585 C CA . GLU A 1 71 ? -4.306 4.905 -2.115 1.00 90.94 71 GLU A CA 1
ATOM 586 C C . GLU A 1 71 ? -5.761 5.082 -2.567 1.00 90.94 71 GLU A C 1
ATOM 588 O O . GLU A 1 71 ? -6.539 5.806 -1.933 1.00 90.94 71 GLU A O 1
ATOM 593 N N . MET A 1 72 ? -6.160 4.380 -3.630 1.00 91.69 72 MET A N 1
ATOM 594 C CA . MET A 1 72 ? -7.545 4.361 -4.087 1.00 91.69 72 MET A CA 1
ATOM 595 C C . MET A 1 72 ? -8.480 3.787 -3.014 1.00 91.69 72 MET A C 1
ATOM 597 O O . MET A 1 72 ? -9.534 4.375 -2.764 1.00 91.69 72 MET A O 1
ATOM 601 N N . GLN A 1 73 ? -8.122 2.670 -2.375 1.00 90.94 73 GLN A N 1
ATOM 602 C CA . GLN A 1 73 ? -8.968 2.066 -1.338 1.00 90.94 73 GLN A CA 1
ATOM 603 C C . GLN A 1 73 ? -9.062 2.951 -0.093 1.00 90.94 73 GLN A C 1
ATOM 605 O O . GLN A 1 73 ? -10.163 3.240 0.373 1.00 90.94 73 GLN A O 1
ATOM 610 N N . ARG A 1 74 ? -7.943 3.535 0.352 1.00 88.06 74 ARG A N 1
ATOM 611 C CA . ARG A 1 74 ? -7.933 4.543 1.428 1.00 88.06 74 ARG A CA 1
ATOM 612 C C . ARG A 1 74 ? -8.882 5.706 1.142 1.00 88.06 74 ARG A C 1
ATOM 614 O O . ARG A 1 74 ? -9.627 6.136 2.021 1.00 88.06 74 ARG A O 1
ATOM 621 N N . SER A 1 75 ? -8.884 6.196 -0.096 1.00 88.50 75 SER A N 1
ATOM 622 C CA . SER A 1 75 ? -9.768 7.286 -0.516 1.00 88.50 75 SER A CA 1
ATOM 623 C C . SER A 1 75 ? -11.244 6.884 -0.461 1.00 88.50 75 SER A C 1
ATOM 625 O O . SER A 1 75 ? -12.077 7.671 -0.009 1.00 88.50 75 SER A O 1
ATOM 627 N N . LYS A 1 76 ? -11.574 5.651 -0.871 1.00 89.25 76 LYS A N 1
ATOM 628 C CA . LYS A 1 76 ? -12.938 5.108 -0.784 1.00 89.25 76 LYS A CA 1
ATOM 629 C C . LYS A 1 76 ? -13.402 4.971 0.662 1.00 89.25 76 LYS A C 1
ATOM 631 O O . LYS A 1 76 ? -14.468 5.483 0.988 1.00 89.25 76 LYS A O 1
ATOM 636 N N . HIS A 1 77 ? -12.587 4.385 1.536 1.00 86.81 77 HIS A N 1
ATOM 637 C CA . HIS A 1 77 ? -12.928 4.235 2.952 1.00 86.81 77 HIS A CA 1
ATOM 638 C C . HIS A 1 77 ? -13.115 5.585 3.653 1.00 86.81 77 HIS A C 1
ATOM 640 O O . HIS A 1 77 ? -14.065 5.770 4.416 1.00 86.81 77 HIS A O 1
ATOM 646 N N . ALA A 1 78 ? -12.264 6.571 3.351 1.00 87.19 78 ALA A N 1
ATOM 647 C CA . ALA A 1 78 ? -12.423 7.924 3.880 1.00 87.19 78 ALA A CA 1
ATOM 648 C C . ALA A 1 78 ? -13.746 8.569 3.429 1.00 87.19 78 ALA A C 1
ATOM 650 O O . ALA A 1 78 ? -14.419 9.240 4.216 1.00 87.19 78 ALA A O 1
ATOM 651 N N . GLU A 1 79 ? -14.135 8.365 2.172 1.00 88.50 79 GLU A N 1
ATOM 652 C CA . GLU A 1 79 ? -15.391 8.875 1.626 1.00 88.50 79 GLU A CA 1
ATOM 653 C C . GLU A 1 79 ? -16.615 8.165 2.224 1.00 88.50 79 GLU A C 1
ATOM 655 O O . GLU A 1 79 ? -17.594 8.815 2.597 1.00 88.50 79 GLU A O 1
ATOM 660 N N . GLU A 1 80 ? -16.555 6.847 2.398 1.00 87.38 80 GLU A N 1
ATOM 661 C CA . GLU A 1 80 ? -17.596 6.063 3.066 1.00 87.38 80 GLU A CA 1
ATOM 662 C C . GLU A 1 80 ? -17.801 6.511 4.515 1.00 87.38 80 GLU A C 1
ATOM 664 O O . GLU A 1 80 ? -18.937 6.767 4.921 1.00 87.38 80 GLU A O 1
ATOM 669 N N . ALA A 1 81 ? -16.720 6.718 5.270 1.00 85.88 81 ALA A N 1
ATOM 670 C CA . ALA A 1 81 ? -16.790 7.223 6.638 1.00 85.88 81 ALA A CA 1
ATOM 671 C C . ALA A 1 81 ? -17.450 8.614 6.707 1.00 85.88 81 ALA A C 1
ATOM 673 O O . ALA A 1 81 ? -18.282 8.880 7.580 1.00 85.88 81 ALA A O 1
ATOM 674 N N . ARG A 1 82 ? -17.139 9.511 5.758 1.00 87.50 82 ARG A N 1
ATOM 675 C CA . ARG A 1 82 ? -17.797 10.829 5.654 1.00 87.50 82 ARG A CA 1
ATOM 676 C C . ARG A 1 82 ? -19.287 10.698 5.357 1.00 87.50 82 ARG A C 1
ATOM 678 O O . ARG A 1 82 ? -20.093 11.401 5.967 1.00 87.50 82 ARG A O 1
ATOM 685 N N . ARG A 1 83 ? -19.667 9.803 4.441 1.00 87.94 83 ARG A N 1
ATOM 686 C CA . ARG A 1 83 ? -21.074 9.542 4.098 1.00 87.94 83 ARG A CA 1
ATOM 687 C C . ARG A 1 83 ? -21.854 8.999 5.292 1.00 87.94 83 ARG A C 1
ATOM 689 O O . ARG A 1 83 ? -22.967 9.460 5.530 1.00 87.94 83 ARG A O 1
ATOM 696 N N . GLN A 1 84 ? -21.274 8.075 6.056 1.00 86.12 84 GLN A N 1
ATOM 697 C CA . GLN A 1 84 ? -21.900 7.523 7.260 1.00 86.12 84 GLN A CA 1
ATOM 698 C C . GLN A 1 84 ? -22.133 8.600 8.324 1.00 86.12 84 GLN A C 1
ATOM 700 O O . GLN A 1 84 ? -23.243 8.707 8.839 1.00 86.12 84 GLN A O 1
ATOM 705 N N . ARG A 1 85 ? -21.140 9.465 8.579 1.00 85.94 85 ARG A N 1
ATOM 706 C CA . ARG A 1 85 ? -21.297 10.602 9.503 1.00 85.94 85 ARG A CA 1
ATOM 707 C C . ARG A 1 85 ? -22.432 11.527 9.077 1.00 85.94 85 ARG A C 1
ATOM 709 O O . ARG A 1 85 ? -23.294 11.838 9.887 1.00 85.94 85 ARG A O 1
ATOM 716 N N . ARG A 1 86 ? -22.484 11.906 7.795 1.00 87.38 86 ARG A N 1
ATOM 717 C CA . ARG A 1 86 ? -23.570 12.746 7.259 1.00 87.38 86 ARG A CA 1
ATOM 718 C C . ARG A 1 86 ? -24.944 12.114 7.482 1.00 87.38 86 ARG A C 1
ATOM 720 O O . ARG A 1 86 ? -25.839 12.796 7.959 1.00 87.38 86 ARG A O 1
ATOM 727 N N . ARG A 1 87 ? -25.090 10.811 7.207 1.00 84.31 87 ARG A N 1
ATOM 728 C CA . ARG A 1 87 ? -26.342 10.071 7.444 1.00 84.31 87 ARG A CA 1
ATOM 729 C C . ARG A 1 87 ? -26.743 10.054 8.921 1.00 84.31 87 ARG A C 1
ATOM 731 O O . ARG A 1 87 ? -27.905 10.283 9.217 1.00 84.31 87 ARG A O 1
ATOM 738 N N . ALA A 1 88 ? -25.789 9.847 9.827 1.00 79.44 88 ALA A N 1
ATOM 739 C CA . ALA A 1 88 ? -26.037 9.831 11.269 1.00 79.44 88 ALA A CA 1
ATOM 740 C C . ALA A 1 88 ? -26.380 11.211 11.861 1.00 79.44 88 ALA A C 1
ATOM 742 O O . ALA A 1 88 ? -26.901 11.276 12.962 1.00 79.44 88 ALA A O 1
ATOM 743 N N . THR A 1 89 ? -26.087 12.308 11.152 1.00 73.50 89 THR A N 1
ATOM 744 C CA . THR A 1 89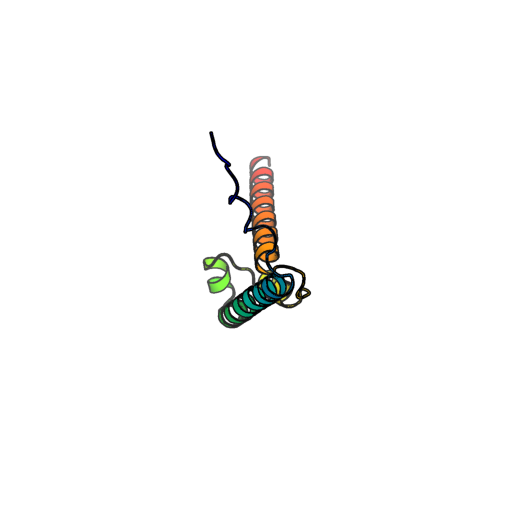 ? -26.389 13.674 11.626 1.00 73.50 89 THR A CA 1
ATOM 745 C C . THR A 1 89 ? -27.738 14.192 11.105 1.00 73.50 89 THR A C 1
ATOM 747 O O . THR A 1 89 ? -28.143 15.295 11.446 1.00 73.50 89 THR A O 1
ATOM 750 N N . THR A 1 90 ? -28.406 13.449 10.215 1.00 64.75 90 THR A N 1
ATOM 751 C CA . THR A 1 90 ? -29.690 13.839 9.593 1.00 64.75 90 THR A CA 1
ATOM 752 C C . THR A 1 90 ? -30.875 12.996 10.098 1.00 64.75 90 THR A C 1
ATOM 754 O O . THR A 1 90 ? -31.994 13.201 9.639 1.00 64.75 90 THR A O 1
ATOM 757 N N . GLY A 1 91 ? -30.651 12.058 11.025 1.00 52.44 91 GLY A N 1
ATOM 758 C CA . GLY A 1 91 ? -31.699 11.293 11.718 1.00 52.44 91 GLY A CA 1
ATOM 759 C C . GLY A 1 91 ? -31.791 11.700 13.177 1.00 52.44 91 GLY A C 1
ATOM 760 O O . GLY A 1 91 ? -32.919 11.659 13.706 1.00 52.44 91 GLY A O 1
#

Secondary structure (DSSP, 8-state):
--------S-S---HHHHHHHHHHHHHHHHHHHHHHTTS-HHHHHHTT--HHHHHHHHHS-TTS-HHHHHHHHHHHHHHHHHHHHHHHT--

Foldseek 3Di:
DDDDPDPDPPPPPDPVNVLVVLVVLLVVLVVVLVVLLVDDQVVCVVVVHGNVLSVVLNPDDSPDRSVVSRVVVSVVVVVVVVVVVVVVVVD